Protein AF-A0A851I2E5-F1 (afdb_monomer_lite)

Structure (mmCIF, N/CA/C/O backbone):
data_AF-A0A851I2E5-F1
#
_entry.id   AF-A0A851I2E5-F1
#
loop_
_atom_site.group_PDB
_atom_site.id
_atom_site.type_symbol
_atom_site.label_atom_id
_atom_site.label_alt_id
_atom_site.label_comp_id
_atom_site.label_asym_id
_atom_site.label_entity_id
_atom_site.label_seq_id
_atom_site.pdbx_PDB_ins_code
_atom_site.Cartn_x
_atom_site.Cartn_y
_atom_site.Cartn_z
_atom_site.occupancy
_atom_site.B_iso_or_equiv
_atom_site.auth_seq_id
_atom_site.auth_comp_id
_atom_site.auth_asym_id
_atom_site.auth_atom_id
_atom_site.pdbx_PDB_model_num
ATOM 1 N N . MET A 1 1 ? 29.539 -14.306 -46.772 1.00 40.59 1 MET A N 1
ATOM 2 C CA . MET A 1 1 ? 28.581 -13.912 -45.721 1.00 40.59 1 MET A CA 1
ATOM 3 C C . MET A 1 1 ? 27.722 -15.133 -45.470 1.00 40.59 1 MET A C 1
ATOM 5 O O . MET A 1 1 ? 26.966 -15.495 -46.358 1.00 40.59 1 MET A O 1
ATOM 9 N N . THR A 1 2 ? 27.962 -15.868 -44.387 1.00 46.06 2 THR A N 1
ATOM 10 C CA . THR A 1 2 ? 27.135 -17.030 -44.041 1.00 46.06 2 THR A CA 1
ATOM 11 C C . THR A 1 2 ? 25.875 -16.509 -43.377 1.00 46.06 2 THR A C 1
ATOM 13 O O . THR A 1 2 ? 25.934 -15.989 -42.265 1.00 46.06 2 THR A O 1
ATOM 16 N N . ASP A 1 3 ? 24.771 -16.594 -44.106 1.00 57.91 3 ASP A N 1
ATOM 17 C CA . ASP A 1 3 ? 23.434 -16.376 -43.576 1.00 57.91 3 ASP A CA 1
ATOM 18 C C . ASP A 1 3 ? 23.132 -17.562 -42.652 1.00 57.91 3 ASP A C 1
ATOM 20 O O . ASP A 1 3 ? 22.821 -18.664 -43.104 1.00 57.91 3 ASP A O 1
ATOM 24 N N . SER A 1 4 ? 23.423 -17.399 -41.360 1.00 58.56 4 SER A N 1
ATOM 25 C CA . SER A 1 4 ? 23.238 -18.459 -40.373 1.00 58.56 4 SER A CA 1
ATOM 26 C C . SER A 1 4 ? 21.796 -18.401 -39.894 1.00 58.56 4 SER A C 1
ATOM 28 O O . SER A 1 4 ? 21.477 -17.696 -38.940 1.00 58.56 4 SER A O 1
ATOM 30 N N . THR A 1 5 ? 20.914 -19.113 -40.588 1.00 75.81 5 THR A N 1
ATOM 31 C CA . THR A 1 5 ? 19.541 -19.342 -40.136 1.00 75.81 5 THR A CA 1
ATOM 32 C C . THR A 1 5 ? 19.578 -20.153 -38.844 1.00 75.81 5 THR A C 1
ATOM 34 O O . THR A 1 5 ? 20.189 -21.223 -38.820 1.00 75.81 5 THR A O 1
ATOM 37 N N . MET A 1 6 ? 18.947 -19.640 -37.785 1.00 77.06 6 MET A N 1
ATOM 38 C CA . MET A 1 6 ? 18.770 -20.369 -36.526 1.00 77.06 6 MET A CA 1
ATOM 39 C C . MET A 1 6 ? 18.169 -21.747 -36.790 1.00 77.06 6 MET A C 1
ATOM 41 O O . MET A 1 6 ? 17.259 -21.906 -37.606 1.00 77.06 6 MET A O 1
ATOM 45 N N . THR A 1 7 ? 18.693 -22.748 -36.097 1.00 86.62 7 THR A N 1
ATOM 46 C CA . THR A 1 7 ? 18.119 -24.089 -36.106 1.00 86.62 7 THR A CA 1
ATOM 47 C C . THR A 1 7 ? 16.763 -24.091 -35.385 1.00 86.62 7 THR A C 1
ATOM 49 O O . THR A 1 7 ? 16.527 -23.252 -34.510 1.00 86.62 7 THR A O 1
ATOM 52 N N . PRO A 1 8 ? 15.867 -25.049 -35.687 1.00 86.62 8 PRO A N 1
ATOM 53 C CA . PRO A 1 8 ? 14.573 -25.153 -35.004 1.00 86.62 8 PRO A CA 1
ATOM 54 C C . PRO A 1 8 ? 14.691 -25.287 -33.475 1.00 86.62 8 PRO A C 1
ATOM 56 O O . PRO A 1 8 ? 13.841 -24.800 -32.732 1.00 86.62 8 PRO A O 1
ATOM 59 N N . GLU A 1 9 ? 15.761 -25.924 -32.996 1.00 85.06 9 GLU A N 1
ATOM 60 C CA . GLU A 1 9 ? 16.042 -26.083 -31.565 1.00 85.06 9 GLU A CA 1
ATOM 61 C C . GLU A 1 9 ? 16.456 -24.757 -30.914 1.00 85.06 9 GLU A C 1
ATOM 63 O O . GLU A 1 9 ? 15.997 -24.433 -29.817 1.00 85.06 9 GLU A O 1
ATOM 68 N N . GLU A 1 10 ? 17.270 -23.952 -31.603 1.00 84.12 10 GLU A N 1
ATOM 69 C CA . GLU A 1 10 ? 17.617 -22.602 -31.154 1.00 84.12 10 GLU A CA 1
ATOM 70 C C . 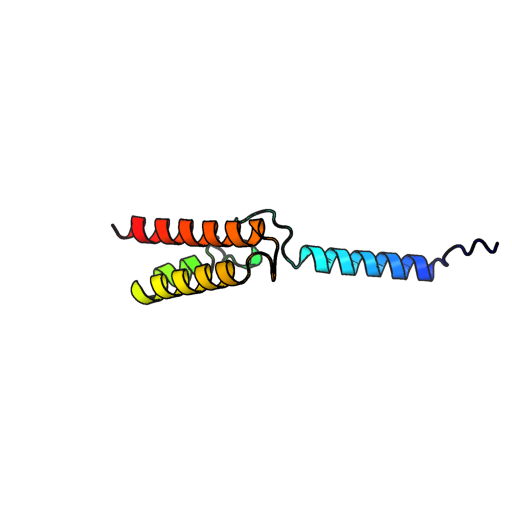GLU A 1 10 ? 16.379 -21.702 -31.136 1.00 84.12 10 GLU A C 1
ATOM 72 O O . GLU A 1 10 ? 16.170 -20.972 -30.171 1.00 84.12 10 GLU A O 1
ATOM 77 N N . GLU A 1 11 ? 15.516 -21.785 -32.149 1.00 85.12 11 GLU A N 1
ATOM 78 C CA . GLU A 1 11 ? 14.266 -21.019 -32.211 1.00 85.12 11 GLU A CA 1
ATOM 79 C C . GLU A 1 11 ? 13.321 -21.363 -31.050 1.00 85.12 11 GLU A C 1
ATOM 81 O O . GLU A 1 11 ? 12.764 -20.470 -30.402 1.00 85.12 11 GLU A O 1
ATOM 86 N N . GLN A 1 12 ? 13.214 -22.646 -30.701 1.00 87.75 12 GLN A N 1
ATOM 87 C CA . GLN A 1 12 ? 12.450 -23.079 -29.535 1.00 87.75 12 GLN A CA 1
ATOM 88 C C . GLN A 1 12 ? 13.067 -22.573 -28.222 1.00 87.75 12 GLN A C 1
ATOM 90 O O . GLN A 1 12 ? 12.341 -22.072 -27.359 1.00 87.75 12 GLN A O 1
ATOM 95 N N . ALA A 1 13 ? 14.392 -22.649 -28.074 1.00 85.88 13 ALA A N 1
ATOM 96 C CA . ALA A 1 13 ? 15.091 -22.151 -26.891 1.00 85.88 13 ALA A CA 1
ATOM 97 C C . ALA A 1 13 ? 14.918 -20.632 -26.714 1.00 85.88 13 ALA A C 1
ATOM 99 O O . ALA A 1 13 ? 14.675 -20.167 -25.596 1.00 85.88 13 ALA A O 1
ATOM 100 N N . TRP A 1 14 ? 14.973 -19.868 -27.808 1.00 82.06 14 TRP A N 1
ATOM 101 C CA . TRP A 1 14 ? 14.708 -18.429 -27.814 1.00 82.06 14 TRP A CA 1
ATOM 102 C C . TRP A 1 14 ? 13.254 -18.112 -27.461 1.00 82.06 14 TRP A C 1
ATOM 104 O O . TRP A 1 14 ? 13.019 -17.287 -26.581 1.00 82.06 14 TRP A O 1
ATOM 114 N N . SER A 1 15 ? 12.281 -18.828 -28.033 1.00 82.94 15 SER A N 1
ATOM 115 C CA . SER A 1 15 ? 10.863 -18.664 -27.680 1.00 82.94 15 SER A CA 1
ATOM 116 C C . SER A 1 15 ? 10.591 -18.964 -26.200 1.00 82.94 15 SER A C 1
ATOM 118 O O . SER A 1 15 ? 9.811 -18.274 -25.538 1.00 82.94 15 SER A O 1
ATOM 120 N N . GLU A 1 16 ? 11.232 -19.990 -25.636 1.00 84.56 16 GLU A N 1
ATOM 121 C CA . GLU A 1 16 ? 11.133 -20.280 -24.205 1.00 84.56 16 GLU A CA 1
ATOM 122 C C . GLU A 1 16 ? 11.814 -19.217 -23.340 1.00 84.56 16 GLU A C 1
ATOM 124 O O . GLU A 1 16 ? 11.292 -18.869 -22.279 1.00 84.56 16 GLU A O 1
ATOM 129 N N . ALA A 1 17 ? 12.961 -18.689 -23.771 1.00 77.88 17 ALA A N 1
ATOM 130 C CA . ALA A 1 17 ? 13.640 -17.595 -23.088 1.00 77.88 17 ALA A CA 1
ATOM 131 C C . ALA A 1 17 ? 12.783 -16.319 -23.085 1.00 77.88 17 ALA A C 1
ATOM 133 O O . ALA A 1 17 ? 12.641 -15.693 -22.036 1.00 77.88 17 ALA A O 1
ATOM 134 N N . GLU A 1 18 ? 12.131 -15.987 -24.200 1.00 76.75 18 GLU A N 1
ATOM 135 C CA . GLU A 1 18 ? 11.183 -14.873 -24.296 1.00 76.75 18 GLU A CA 1
ATOM 136 C C . GLU A 1 18 ? 9.978 -15.064 -23.374 1.00 76.75 18 GLU A C 1
ATOM 138 O O . GLU A 1 18 ? 9.623 -14.150 -22.634 1.00 76.75 18 GLU A O 1
ATOM 143 N N . LYS A 1 19 ? 9.393 -16.267 -23.322 1.00 74.94 19 LYS A N 1
ATOM 144 C CA . LYS A 1 19 ? 8.300 -16.578 -22.381 1.00 74.94 19 LYS A CA 1
ATOM 145 C C . LYS A 1 19 ? 8.747 -16.453 -20.925 1.00 74.94 19 LYS A C 1
ATOM 147 O O . LYS A 1 19 ? 7.999 -15.936 -20.099 1.00 74.94 19 LYS A O 1
ATOM 152 N N . ARG A 1 20 ? 9.963 -16.900 -20.590 1.00 68.88 20 ARG A N 1
ATOM 153 C CA . ARG A 1 20 ? 10.538 -16.734 -19.242 1.00 68.88 20 ARG A CA 1
ATOM 154 C C . ARG A 1 20 ? 10.749 -15.254 -18.915 1.00 68.88 20 ARG A C 1
ATOM 156 O O . ARG A 1 20 ? 10.414 -14.840 -17.809 1.00 68.88 20 ARG A O 1
ATOM 163 N N . MET A 1 21 ? 11.239 -14.462 -19.865 1.00 59.91 21 MET A N 1
ATOM 164 C CA . MET A 1 21 ? 11.411 -13.014 -19.717 1.00 59.91 21 MET A CA 1
ATOM 165 C C . MET A 1 21 ? 10.072 -12.277 -19.570 1.00 59.91 21 MET A C 1
ATOM 167 O O . MET A 1 21 ? 9.970 -11.412 -18.707 1.00 59.91 21 MET A O 1
ATOM 171 N N . ASP A 1 22 ? 9.033 -12.655 -20.322 1.00 64.56 22 ASP A N 1
ATOM 172 C CA . ASP A 1 22 ? 7.673 -12.105 -20.192 1.00 64.56 22 ASP A CA 1
ATOM 173 C C . ASP A 1 22 ? 7.054 -12.452 -18.829 1.00 64.56 22 ASP A C 1
ATOM 175 O O . ASP A 1 22 ? 6.481 -11.596 -18.158 1.00 64.56 22 ASP A O 1
ATOM 179 N N . ILE A 1 23 ? 7.246 -13.682 -18.341 1.00 58.97 23 ILE A N 1
ATOM 180 C CA . ILE A 1 23 ? 6.815 -14.081 -16.992 1.00 58.97 23 ILE A CA 1
ATOM 181 C C . ILE A 1 23 ? 7.559 -13.280 -15.912 1.00 58.97 23 ILE A C 1
ATOM 183 O O . ILE A 1 23 ? 6.946 -12.857 -14.931 1.00 58.97 23 ILE A O 1
ATOM 187 N N . ILE A 1 24 ? 8.865 -13.044 -16.076 1.00 51.97 24 ILE A N 1
ATOM 188 C CA . ILE A 1 24 ? 9.655 -12.216 -15.151 1.00 51.97 24 ILE A CA 1
ATOM 189 C C . ILE A 1 24 ? 9.181 -10.755 -15.188 1.00 51.97 24 ILE A C 1
ATOM 191 O O . ILE A 1 24 ? 9.015 -10.155 -14.127 1.00 51.97 24 ILE A O 1
ATOM 195 N N . ALA A 1 25 ? 8.898 -10.207 -16.373 1.00 51.66 25 ALA A N 1
ATOM 196 C CA . ALA A 1 25 ? 8.373 -8.852 -16.546 1.00 51.66 25 ALA A CA 1
ATOM 197 C C . ALA A 1 25 ? 6.967 -8.689 -15.939 1.00 51.66 25 ALA A C 1
ATOM 199 O O . ALA A 1 25 ? 6.696 -7.699 -15.262 1.00 51.66 25 ALA A O 1
ATOM 200 N N . ARG A 1 26 ? 6.093 -9.693 -16.089 1.00 48.25 26 ARG A N 1
ATOM 201 C CA . ARG A 1 26 ? 4.760 -9.731 -15.458 1.00 48.25 26 ARG A CA 1
ATOM 202 C C . ARG A 1 26 ? 4.815 -9.880 -13.939 1.00 48.25 26 ARG A C 1
ATOM 204 O O . ARG A 1 26 ? 3.947 -9.370 -13.239 1.00 48.25 26 ARG A O 1
ATOM 211 N N . ASN A 1 27 ? 5.835 -10.556 -13.410 1.00 46.34 27 ASN A N 1
ATOM 212 C CA . ASN A 1 27 ? 5.999 -10.776 -11.971 1.00 46.34 27 ASN A CA 1
ATOM 213 C C . ASN A 1 27 ? 6.538 -9.556 -11.205 1.00 46.34 27 ASN A C 1
ATOM 215 O O . ASN A 1 27 ? 6.702 -9.630 -9.985 1.00 46.34 27 ASN A O 1
ATOM 219 N N . GLY A 1 28 ? 6.802 -8.433 -11.877 1.00 45.88 28 GLY A N 1
ATOM 220 C CA . GLY A 1 28 ? 7.361 -7.258 -11.230 1.00 45.88 28 GLY A CA 1
ATOM 221 C C . GLY A 1 28 ? 6.986 -5.954 -11.913 1.00 45.88 28 GLY A C 1
ATOM 222 O O . GLY A 1 28 ? 7.748 -5.448 -12.725 1.00 45.88 28 GLY A O 1
ATOM 223 N N . ASN A 1 29 ? 5.909 -5.329 -11.430 1.00 50.47 29 ASN A N 1
ATOM 224 C CA . ASN A 1 29 ? 5.772 -3.871 -11.456 1.00 50.47 29 ASN A CA 1
ATOM 225 C C . ASN A 1 29 ? 5.608 -3.256 -12.866 1.00 50.47 29 ASN A C 1
ATOM 227 O O . ASN A 1 29 ? 6.394 -2.399 -13.278 1.00 50.47 29 ASN A O 1
ATOM 231 N N . ASP A 1 30 ? 4.548 -3.625 -13.586 1.00 49.72 30 ASP A N 1
ATOM 232 C CA . ASP A 1 30 ? 4.147 -3.020 -14.871 1.00 49.72 30 ASP A CA 1
ATOM 233 C C . ASP A 1 30 ? 3.678 -1.554 -14.748 1.00 49.72 30 ASP A C 1
ATOM 235 O O . ASP A 1 30 ? 3.586 -0.843 -15.746 1.00 49.72 30 ASP A O 1
ATOM 239 N N . GLY A 1 31 ? 3.484 -1.047 -13.525 1.00 48.44 31 GLY A N 1
ATOM 240 C CA . GLY A 1 31 ? 3.094 0.345 -13.280 1.00 48.44 31 GLY A CA 1
ATOM 241 C C . GLY A 1 31 ? 1.659 0.659 -13.696 1.00 48.44 31 GLY A C 1
ATOM 242 O O . GLY A 1 31 ? 1.284 1.826 -13.726 1.00 48.44 31 GLY A O 1
ATOM 243 N N . GLN A 1 32 ? 0.863 -0.361 -14.013 1.00 44.34 32 GLN A N 1
ATOM 244 C CA . GLN A 1 32 ? -0.565 -0.231 -14.241 1.00 44.34 32 GLN A CA 1
ATOM 245 C C . GLN A 1 32 ? -1.281 -0.855 -13.043 1.00 44.34 32 GLN A C 1
ATOM 247 O O . GLN A 1 32 ? -1.081 -2.017 -12.712 1.00 44.34 32 GLN A O 1
ATOM 252 N N . HIS A 1 33 ? -2.128 -0.046 -12.405 1.00 46.56 33 HIS A N 1
ATOM 253 C CA . HIS A 1 33 ? -2.984 -0.366 -11.258 1.00 46.56 33 HIS A CA 1
ATOM 254 C C . HIS A 1 33 ? -2.317 -0.338 -9.874 1.00 46.56 33 HIS A C 1
ATOM 256 O O . HIS A 1 33 ? -1.784 -1.328 -9.384 1.00 46.56 33 HIS A O 1
ATOM 262 N N . TYR A 1 34 ? -2.536 0.765 -9.151 1.00 59.25 34 TYR A N 1
ATOM 263 C CA . TYR A 1 34 ? -2.572 0.744 -7.680 1.00 59.25 34 TYR A CA 1
ATOM 264 C C . TYR A 1 34 ? -3.984 0.429 -7.171 1.00 59.25 34 TYR A C 1
ATOM 266 O O . TYR A 1 34 ? -4.456 0.999 -6.200 1.00 59.25 34 TYR A O 1
ATOM 274 N N . GLY A 1 35 ? -4.687 -0.473 -7.859 1.00 63.25 35 GLY A N 1
ATOM 275 C CA . GLY A 1 35 ? -5.750 -1.234 -7.215 1.00 63.25 35 GLY A CA 1
ATOM 276 C C . GLY A 1 35 ? -5.113 -2.354 -6.395 1.00 63.25 35 GLY A C 1
ATOM 277 O O . GLY A 1 35 ? -4.019 -2.819 -6.731 1.00 63.25 35 GLY A O 1
ATOM 278 N N . LYS A 1 36 ? -5.783 -2.817 -5.335 1.00 76.38 36 LYS A N 1
ATOM 279 C CA . LYS A 1 36 ? -5.328 -3.991 -4.573 1.00 76.38 36 LYS A CA 1
ATOM 280 C C . LYS A 1 36 ? -5.079 -5.138 -5.553 1.00 76.38 36 LYS A C 1
ATOM 282 O O . LYS A 1 36 ? -5.979 -5.504 -6.306 1.00 76.38 36 LYS A O 1
ATOM 287 N N . GLN A 1 37 ? -3.882 -5.720 -5.580 1.00 80.12 37 GLN A N 1
ATOM 288 C CA . GLN A 1 37 ? -3.638 -6.843 -6.488 1.00 80.12 37 GLN A CA 1
ATOM 289 C C . GLN A 1 37 ? -4.384 -8.082 -5.978 1.00 80.12 37 GLN A C 1
ATOM 291 O O . GLN A 1 37 ? -4.252 -8.388 -4.792 1.00 80.12 37 GLN A O 1
ATOM 296 N N . PRO A 1 38 ? -5.096 -8.841 -6.833 1.00 84.88 38 PRO A N 1
ATOM 297 C CA . PRO A 1 38 ? -5.900 -9.986 -6.395 1.00 84.88 38 PRO A CA 1
ATOM 298 C C . PRO A 1 38 ? -5.134 -11.016 -5.556 1.00 84.88 38 PRO A C 1
ATOM 300 O O . PRO A 1 38 ? -5.697 -11.622 -4.657 1.00 84.88 38 PRO A O 1
ATOM 303 N N . ARG A 1 39 ? -3.828 -11.191 -5.798 1.00 86.44 39 ARG A N 1
ATOM 304 C CA . ARG A 1 39 ? -2.986 -12.131 -5.039 1.00 86.44 39 ARG A CA 1
ATOM 305 C C . ARG A 1 39 ? -2.750 -11.719 -3.578 1.00 86.44 39 ARG A C 1
ATOM 307 O O . ARG A 1 39 ? -2.408 -12.573 -2.767 1.00 86.44 39 ARG A O 1
ATOM 314 N N . TYR A 1 40 ? -2.886 -10.435 -3.255 1.00 85.69 40 TYR A N 1
ATOM 315 C CA . TYR A 1 40 ? -2.763 -9.923 -1.885 1.00 85.69 40 TYR A CA 1
ATOM 316 C C . TYR A 1 40 ? -4.112 -9.761 -1.190 1.00 85.69 40 TYR A C 1
ATOM 318 O O . TYR A 1 40 ? -4.134 -9.361 -0.030 1.00 85.69 40 TYR A O 1
ATOM 326 N N . GLN A 1 41 ? -5.206 -10.043 -1.896 1.00 90.25 41 GLN A N 1
ATOM 327 C CA . GLN A 1 41 ? -6.549 -9.960 -1.354 1.00 90.25 41 GLN A CA 1
ATOM 328 C C . GLN A 1 41 ? -6.978 -11.301 -0.758 1.00 90.25 41 GLN A C 1
ATOM 330 O O . GLN A 1 41 ? -6.636 -12.372 -1.265 1.00 90.25 41 GLN A O 1
ATOM 335 N N . ASP A 1 42 ? -7.770 -11.231 0.301 1.00 90.25 42 ASP A N 1
ATOM 336 C CA . ASP A 1 42 ? -8.532 -12.349 0.823 1.00 90.25 42 ASP A CA 1
ATOM 337 C C . ASP A 1 42 ? -9.844 -12.553 0.035 1.00 90.25 42 ASP A C 1
ATOM 339 O O . ASP A 1 42 ? -10.144 -11.865 -0.944 1.00 90.25 42 ASP A O 1
ATOM 343 N N . ALA A 1 43 ? -10.666 -13.509 0.474 1.00 91.12 43 ALA A N 1
ATOM 344 C CA . ALA A 1 43 ? -11.952 -13.806 -0.161 1.00 91.12 43 ALA A CA 1
ATOM 345 C C . ALA A 1 43 ? -12.966 -12.641 -0.117 1.00 91.12 43 ALA A C 1
ATOM 347 O O . ALA A 1 43 ? -13.977 -12.691 -0.816 1.00 91.12 43 ALA A O 1
ATOM 348 N N . LYS A 1 44 ? -12.727 -11.616 0.708 1.00 89.62 44 LYS A N 1
ATOM 349 C CA . LYS A 1 44 ? -13.558 -10.411 0.836 1.00 89.62 44 LYS A CA 1
ATOM 350 C C . LYS A 1 44 ? -12.998 -9.229 0.043 1.00 89.62 44 LYS A C 1
ATOM 352 O O . LYS A 1 44 ? -13.610 -8.163 0.047 1.00 89.62 44 LYS A O 1
ATOM 357 N N . GLY A 1 45 ? -11.871 -9.408 -0.645 1.00 90.88 45 GLY A N 1
ATOM 358 C CA . GLY A 1 45 ? -11.184 -8.337 -1.361 1.00 90.88 45 GLY A CA 1
ATOM 359 C C . GLY A 1 45 ? -10.339 -7.436 -0.454 1.00 90.88 45 GLY A C 1
ATOM 360 O O . GLY A 1 45 ? -9.902 -6.363 -0.880 1.00 90.88 45 GLY A O 1
ATOM 361 N N . GLU A 1 46 ? -10.128 -7.840 0.799 1.00 91.12 46 GLU A N 1
ATOM 362 C CA . GLU A 1 46 ? -9.319 -7.109 1.766 1.00 91.12 46 GLU A CA 1
ATOM 363 C C . GLU A 1 46 ? -7.867 -7.563 1.670 1.00 91.12 46 GLU A C 1
ATOM 365 O O . GLU A 1 46 ? -7.585 -8.745 1.501 1.00 91.12 46 GLU A O 1
ATOM 370 N N . ASP A 1 47 ? -6.933 -6.629 1.778 1.00 93.69 47 ASP A N 1
ATOM 371 C CA . ASP A 1 47 ? -5.516 -6.948 1.871 1.00 93.69 47 ASP A C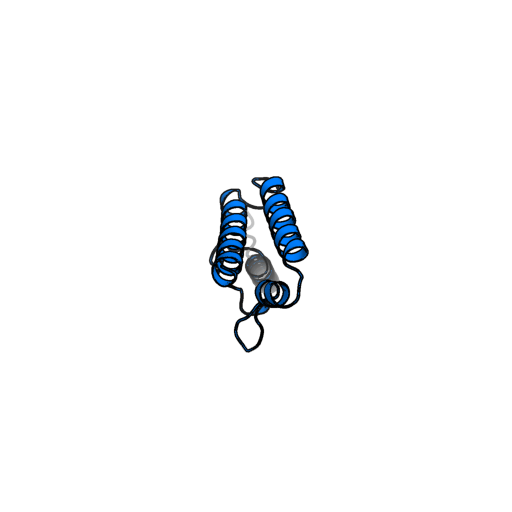A 1
ATOM 372 C C . ASP A 1 47 ? -4.994 -6.755 3.299 1.00 93.69 47 ASP A C 1
ATOM 374 O O . ASP A 1 47 ? -5.703 -6.336 4.221 1.00 93.69 47 ASP A O 1
ATOM 378 N N . TRP A 1 48 ? -3.704 -7.037 3.473 1.00 93.44 48 TRP A N 1
ATOM 379 C CA . TRP A 1 48 ? -3.034 -6.918 4.764 1.00 93.44 48 TRP A CA 1
ATOM 380 C C . TRP A 1 48 ? -3.188 -5.533 5.407 1.00 93.44 48 TRP A C 1
ATOM 382 O O . TRP A 1 48 ? -3.269 -5.437 6.627 1.00 93.44 48 TRP A O 1
ATOM 392 N N . ILE A 1 49 ? -3.216 -4.445 4.630 1.00 94.19 49 ILE A N 1
ATOM 393 C CA . ILE A 1 49 ? -3.307 -3.091 5.195 1.00 94.19 49 ILE A CA 1
ATOM 394 C C . ILE A 1 49 ? -4.699 -2.873 5.792 1.00 94.19 49 ILE A C 1
ATOM 396 O O . ILE A 1 49 ? -4.795 -2.235 6.841 1.00 94.19 49 ILE A O 1
ATOM 400 N N . ASP A 1 50 ? -5.755 -3.431 5.186 1.00 94.69 50 ASP A N 1
ATOM 401 C CA . ASP A 1 50 ? -7.101 -3.385 5.773 1.00 94.69 50 ASP A CA 1
ATOM 402 C C . ASP A 1 50 ? -7.142 -4.178 7.082 1.00 94.69 50 ASP A C 1
ATOM 404 O O . ASP A 1 50 ? -7.633 -3.692 8.101 1.00 94.69 50 ASP A O 1
ATOM 408 N N . GLU A 1 51 ? -6.591 -5.393 7.075 1.00 95.50 51 GLU A N 1
ATOM 409 C CA . GLU A 1 51 ? -6.529 -6.239 8.266 1.00 95.50 51 GLU A CA 1
ATOM 410 C C . GLU A 1 51 ? -5.737 -5.568 9.395 1.00 95.50 51 GLU A C 1
ATOM 412 O O . GLU A 1 51 ? -6.184 -5.525 10.546 1.00 95.50 51 GLU A O 1
ATOM 417 N N . PHE A 1 52 ? -4.589 -4.980 9.068 1.00 97.00 52 PHE A N 1
ATOM 418 C CA . PHE A 1 52 ? -3.745 -4.288 10.030 1.00 97.00 52 PHE A CA 1
ATOM 419 C C . PHE A 1 52 ? -4.414 -3.021 10.568 1.00 97.00 52 PHE A C 1
ATOM 421 O O . PHE A 1 52 ? -4.308 -2.736 11.757 1.00 97.00 52 PHE A O 1
ATOM 428 N N . ALA A 1 53 ? -5.166 -2.287 9.741 1.00 96.25 53 ALA A N 1
ATOM 429 C CA . ALA A 1 53 ? -5.936 -1.127 10.191 1.00 96.25 53 ALA A CA 1
ATOM 430 C C . ALA A 1 53 ? -6.996 -1.480 11.245 1.00 96.25 53 ALA A C 1
ATOM 432 O O . ALA A 1 53 ? -7.277 -0.654 12.121 1.00 96.25 53 ALA A O 1
ATOM 433 N N . ARG A 1 54 ? -7.581 -2.685 11.155 1.00 94.88 54 ARG A N 1
ATOM 434 C CA . ARG A 1 54 ? -8.584 -3.193 12.105 1.00 94.88 54 ARG A CA 1
ATOM 435 C C . ARG A 1 54 ? -7.976 -3.750 13.386 1.00 94.88 54 ARG A C 1
ATOM 437 O O . ARG A 1 54 ? -8.598 -3.644 14.438 1.00 94.88 54 ARG A O 1
ATOM 444 N N . THR A 1 55 ? -6.822 -4.401 13.285 1.00 96.38 55 THR A N 1
ATOM 445 C CA . THR A 1 55 ? -6.255 -5.201 14.383 1.00 96.38 55 THR A CA 1
ATOM 446 C C . THR A 1 55 ? -5.172 -4.475 15.175 1.00 96.38 55 THR A C 1
ATOM 448 O O . THR A 1 55 ? -5.031 -4.734 16.369 1.00 96.38 55 THR A O 1
ATOM 451 N N . ALA A 1 56 ? -4.429 -3.558 14.553 1.00 96.25 56 ALA A N 1
ATOM 452 C CA . ALA A 1 56 ? -3.387 -2.790 15.221 1.00 96.25 56 ALA A CA 1
ATOM 453 C C . ALA A 1 56 ? -3.957 -1.617 16.027 1.00 96.25 56 ALA A C 1
ATOM 455 O O . ALA A 1 56 ? -5.022 -1.066 15.730 1.00 96.25 56 ALA A O 1
ATOM 456 N N . THR A 1 57 ? -3.194 -1.160 17.018 1.00 97.38 57 THR A N 1
ATOM 457 C CA . THR A 1 57 ? -3.473 0.119 17.671 1.00 97.38 57 THR A CA 1
ATOM 458 C C . THR A 1 57 ? -3.335 1.276 16.677 1.00 97.38 57 THR A C 1
ATOM 460 O O . THR A 1 57 ? -2.674 1.191 15.635 1.00 97.38 57 THR A O 1
ATOM 463 N N . GLN A 1 58 ? -3.938 2.419 17.010 1.00 96.44 58 GLN A N 1
ATOM 464 C CA . GLN A 1 58 ? -3.862 3.603 16.152 1.00 96.44 58 GLN A CA 1
ATOM 465 C C . GLN A 1 58 ? -2.415 4.057 15.925 1.00 96.44 58 GLN A C 1
ATOM 467 O O . GLN A 1 58 ? -2.059 4.448 14.814 1.00 96.44 58 GLN A O 1
ATOM 472 N N . GLU A 1 59 ? -1.577 4.006 16.962 1.00 97.81 59 GLU A N 1
ATOM 473 C CA . GLU A 1 59 ? -0.181 4.434 16.875 1.00 97.81 59 GLU A CA 1
ATOM 474 C C . GLU A 1 59 ? 0.663 3.491 16.021 1.00 97.81 59 GLU A C 1
ATOM 476 O O . GLU A 1 59 ? 1.460 3.968 15.210 1.00 97.81 59 GLU A O 1
ATOM 481 N N . GLU A 1 60 ? 0.444 2.180 16.135 1.00 98.25 60 GLU A N 1
ATOM 482 C CA . GLU A 1 60 ? 1.098 1.175 15.294 1.00 98.25 60 GLU A CA 1
ATOM 483 C C . GLU A 1 60 ? 0.734 1.364 13.825 1.00 98.25 60 GLU A C 1
ATOM 485 O O . GLU A 1 60 ? 1.624 1.417 12.973 1.00 98.25 60 GLU A O 1
ATOM 490 N N . PHE A 1 61 ? -0.553 1.554 13.523 1.00 98.12 61 PHE A N 1
ATOM 491 C CA . PHE A 1 61 ? -0.998 1.797 12.155 1.00 98.12 61 PHE A CA 1
ATOM 492 C C . PHE A 1 61 ? -0.374 3.075 11.579 1.00 98.12 61 PHE A C 1
ATOM 494 O O . PHE A 1 61 ? 0.252 3.047 10.518 1.00 98.12 61 PHE A O 1
ATOM 501 N N . ARG A 1 62 ? -0.448 4.193 12.316 1.00 98.12 62 ARG A N 1
ATOM 502 C CA . ARG A 1 62 ? 0.180 5.465 11.917 1.00 98.12 62 ARG A CA 1
ATOM 503 C C . ARG A 1 62 ? 1.695 5.316 11.736 1.00 98.12 62 ARG A C 1
ATOM 505 O O . ARG A 1 62 ? 2.275 5.902 10.822 1.00 98.12 62 ARG A O 1
ATOM 512 N N . GLY A 1 63 ? 2.348 4.533 12.594 1.00 98.38 63 GLY A N 1
ATOM 513 C CA . GLY A 1 63 ? 3.766 4.192 12.489 1.00 98.38 63 GLY A CA 1
ATOM 514 C C . GLY A 1 63 ? 4.092 3.431 11.206 1.00 98.38 63 GLY A C 1
ATOM 515 O O . GLY A 1 63 ? 5.004 3.830 10.478 1.00 98.38 63 GLY A O 1
ATOM 516 N N . ALA A 1 64 ? 3.318 2.393 10.891 1.00 98.06 64 ALA A N 1
ATOM 517 C CA . ALA A 1 64 ? 3.483 1.589 9.684 1.00 98.06 64 ALA A CA 1
ATOM 518 C C . ALA A 1 64 ? 3.294 2.415 8.402 1.00 98.06 64 ALA A C 1
ATOM 520 O O . ALA A 1 64 ? 4.093 2.279 7.467 1.00 98.06 64 ALA A O 1
ATOM 521 N N . MET A 1 65 ? 2.304 3.315 8.378 1.00 97.94 65 MET A N 1
ATOM 522 C CA . MET A 1 65 ? 2.083 4.235 7.257 1.00 97.94 65 MET A CA 1
ATOM 523 C C . MET A 1 65 ? 3.285 5.168 7.061 1.00 97.94 65 MET A C 1
ATOM 525 O O . MET A 1 65 ? 3.874 5.195 5.978 1.00 97.94 65 MET A O 1
ATOM 529 N N . ARG A 1 66 ? 3.735 5.859 8.122 1.00 98.38 66 ARG A N 1
ATOM 530 C CA . ARG A 1 66 ? 4.912 6.751 8.068 1.00 98.38 66 ARG A CA 1
ATOM 531 C C . ARG A 1 66 ? 6.166 6.031 7.583 1.00 98.38 66 ARG A C 1
ATOM 533 O O . ARG A 1 66 ? 6.863 6.535 6.702 1.00 98.38 66 ARG A O 1
ATOM 540 N N . PHE A 1 67 ? 6.460 4.862 8.152 1.00 98.00 67 PHE A N 1
ATOM 541 C CA . PHE A 1 67 ? 7.639 4.084 7.779 1.00 98.00 67 PHE A CA 1
ATOM 542 C C . PHE A 1 67 ? 7.587 3.665 6.306 1.00 98.00 67 PHE A C 1
ATOM 544 O O . PHE A 1 67 ? 8.573 3.801 5.579 1.00 98.00 67 PHE A O 1
ATOM 551 N N . THR A 1 68 ? 6.429 3.194 5.845 1.00 95.88 68 THR A N 1
ATOM 552 C CA . THR A 1 68 ? 6.267 2.687 4.482 1.00 95.88 68 THR A CA 1
ATOM 553 C C . THR A 1 68 ? 6.325 3.797 3.436 1.00 95.88 68 THR A C 1
ATOM 555 O O . THR A 1 68 ? 7.050 3.652 2.450 1.00 95.88 68 THR A O 1
ATOM 558 N N . ILE A 1 69 ? 5.669 4.933 3.682 1.00 96.50 69 ILE A N 1
ATOM 559 C CA . ILE A 1 69 ? 5.775 6.130 2.835 1.00 96.50 69 ILE A CA 1
ATOM 560 C C . ILE A 1 69 ? 7.231 6.619 2.796 1.00 96.50 69 ILE A C 1
ATOM 562 O O . ILE A 1 69 ? 7.795 6.819 1.720 1.00 96.50 69 ILE A O 1
ATOM 566 N N . GLY A 1 70 ? 7.896 6.715 3.954 1.00 96.50 70 GLY A N 1
ATOM 567 C CA . GLY A 1 70 ? 9.307 7.104 4.043 1.00 96.50 70 GLY A CA 1
ATOM 568 C C . GLY A 1 70 ? 10.248 6.166 3.275 1.00 96.50 70 GLY A C 1
ATOM 569 O O . GLY A 1 70 ? 11.191 6.622 2.626 1.00 96.50 70 GLY A O 1
ATOM 570 N N . LYS A 1 71 ? 9.978 4.856 3.290 1.00 95.50 71 LYS A N 1
ATOM 571 C CA . LYS A 1 71 ? 10.711 3.850 2.505 1.00 95.50 71 LYS A CA 1
ATOM 572 C C . LYS A 1 71 ? 10.606 4.118 1.000 1.00 95.50 71 LYS A C 1
ATOM 574 O O . LYS A 1 71 ? 11.634 4.040 0.328 1.00 95.50 71 LYS A O 1
ATOM 579 N N . TYR A 1 72 ? 9.416 4.418 0.475 1.00 94.50 72 TYR A N 1
ATOM 580 C CA . TYR A 1 72 ? 9.232 4.716 -0.953 1.00 94.50 72 TYR A CA 1
ATOM 581 C C . TYR A 1 72 ? 9.857 6.055 -1.345 1.00 94.50 72 TYR A C 1
ATOM 583 O O . TYR A 1 72 ? 10.622 6.095 -2.306 1.00 94.50 72 TYR A O 1
ATOM 591 N N . ASN A 1 73 ? 9.689 7.094 -0.523 1.00 94.50 73 ASN A N 1
ATOM 592 C CA . ASN A 1 73 ? 10.361 8.386 -0.695 1.00 94.50 73 ASN A CA 1
ATOM 593 C C . ASN A 1 73 ? 11.889 8.222 -0.853 1.00 94.50 73 ASN A C 1
ATOM 595 O O . ASN A 1 73 ? 12.511 8.766 -1.759 1.00 94.50 73 ASN A O 1
ATOM 599 N N . ARG A 1 74 ? 12.522 7.379 -0.024 1.00 93.00 74 ARG A N 1
ATOM 600 C CA . ARG A 1 74 ? 13.975 7.124 -0.101 1.00 93.00 74 ARG A CA 1
ATOM 601 C C . ARG A 1 74 ? 14.426 6.349 -1.346 1.00 93.00 74 ARG A C 1
ATOM 603 O O . ARG A 1 74 ? 15.621 6.370 -1.655 1.00 93.00 74 ARG A O 1
ATOM 610 N N . ARG A 1 75 ? 13.517 5.628 -2.009 1.00 91.38 75 ARG A N 1
ATOM 611 C CA . ARG A 1 75 ? 13.790 4.792 -3.193 1.00 91.38 75 ARG A CA 1
ATOM 612 C C . ARG A 1 75 ? 13.504 5.486 -4.519 1.00 91.38 75 ARG A C 1
ATOM 614 O O . ARG A 1 75 ? 13.963 4.979 -5.543 1.00 91.38 75 ARG A O 1
ATOM 621 N N . MET A 1 76 ? 12.796 6.614 -4.489 1.00 84.88 76 MET A N 1
ATOM 622 C CA . MET A 1 76 ? 12.457 7.417 -5.663 1.00 84.88 76 MET A CA 1
ATOM 623 C C . MET A 1 76 ? 13.671 7.640 -6.570 1.00 84.88 76 MET A C 1
ATOM 625 O O . MET A 1 76 ? 14.704 8.141 -6.120 1.00 84.88 76 MET A O 1
ATOM 629 N N . GLY A 1 77 ? 13.551 7.227 -7.836 1.00 77.06 77 GLY A N 1
ATOM 630 C CA . GLY A 1 77 ? 14.601 7.373 -8.848 1.00 77.06 77 GLY A CA 1
ATOM 631 C C . GLY A 1 77 ? 15.843 6.499 -8.631 1.00 77.06 77 GLY A C 1
ATOM 632 O O . GLY A 1 77 ? 16.861 6.730 -9.277 1.00 77.06 77 GLY A O 1
ATOM 633 N N . LYS A 1 78 ? 15.794 5.525 -7.708 1.00 83.06 78 LYS A N 1
ATOM 634 C CA . LYS A 1 78 ? 16.902 4.593 -7.422 1.00 83.06 78 LYS A CA 1
ATOM 635 C C . LYS A 1 78 ? 16.530 3.139 -7.667 1.00 83.06 78 LYS A C 1
ATOM 637 O O . LYS A 1 78 ? 17.291 2.423 -8.305 1.00 83.06 78 LYS A O 1
ATOM 642 N N . LYS A 1 79 ? 15.417 2.684 -7.083 1.00 79.62 79 LYS A N 1
ATOM 643 C CA . LYS A 1 79 ? 14.989 1.278 -7.168 1.00 79.62 79 LYS A CA 1
ATOM 644 C C . LYS A 1 79 ? 13.981 1.062 -8.290 1.00 79.62 79 LYS A C 1
ATOM 646 O O . LYS A 1 79 ? 14.129 0.129 -9.065 1.00 79.62 79 LYS A O 1
ATOM 651 N N . ASP A 1 80 ? 12.963 1.907 -8.313 1.00 77.44 80 ASP A N 1
ATOM 652 C CA . ASP A 1 80 ? 11.911 1.934 -9.318 1.00 77.44 80 ASP A CA 1
ATOM 653 C C . ASP A 1 80 ? 11.861 3.337 -9.942 1.00 77.44 80 ASP A C 1
ATOM 655 O O . ASP A 1 80 ? 12.501 4.282 -9.457 1.00 77.44 80 ASP A O 1
ATOM 659 N N . ASP A 1 81 ? 11.076 3.461 -11.010 1.00 85.69 81 ASP A N 1
ATOM 660 C CA . ASP A 1 81 ? 10.761 4.741 -11.635 1.00 85.69 81 ASP A CA 1
ATOM 661 C C . ASP A 1 81 ? 10.176 5.749 -10.625 1.00 85.69 81 ASP A C 1
ATOM 663 O O . ASP A 1 81 ? 9.437 5.385 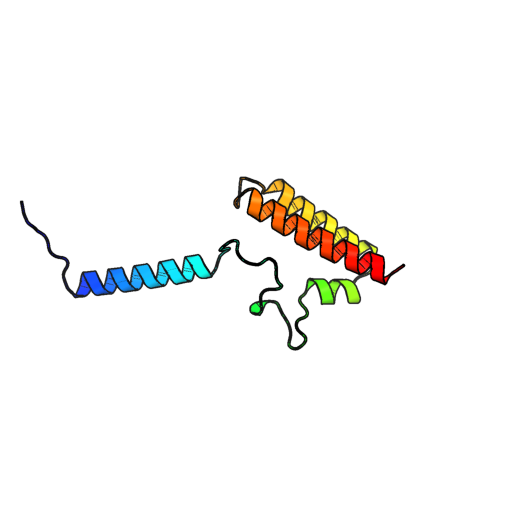-9.703 1.00 85.69 81 ASP A O 1
ATOM 667 N N . LEU A 1 82 ? 10.519 7.029 -10.810 1.00 88.06 82 LEU A N 1
ATOM 668 C CA . LEU A 1 82 ? 10.103 8.130 -9.941 1.00 88.06 82 LEU A CA 1
ATOM 669 C C . LEU A 1 82 ? 8.582 8.167 -9.762 1.00 88.06 82 LEU A C 1
ATOM 671 O O . LEU A 1 82 ? 8.107 8.236 -8.629 1.00 88.06 82 LEU A O 1
ATOM 675 N N . ILE A 1 83 ? 7.830 8.111 -10.865 1.00 88.19 83 ILE A N 1
ATOM 676 C CA . ILE A 1 83 ? 6.370 8.210 -10.841 1.00 88.19 83 ILE A CA 1
ATOM 677 C C . ILE A 1 83 ? 5.786 6.999 -10.122 1.00 88.19 83 ILE A C 1
ATOM 679 O O . ILE A 1 83 ? 4.933 7.169 -9.254 1.00 88.19 83 ILE A O 1
ATOM 683 N N . LYS A 1 84 ? 6.322 5.797 -10.367 1.00 84.12 84 LYS A N 1
ATOM 684 C CA . LYS A 1 84 ? 5.858 4.579 -9.686 1.00 84.12 84 LYS A CA 1
ATOM 685 C C . LYS A 1 84 ? 6.006 4.669 -8.165 1.00 84.12 84 LYS A C 1
ATOM 687 O O . LYS A 1 84 ? 5.092 4.311 -7.428 1.00 84.12 84 LYS A O 1
ATOM 692 N N . GLU A 1 85 ? 7.134 5.160 -7.659 1.00 89.44 85 GLU A N 1
ATOM 693 C CA . GLU A 1 85 ? 7.301 5.313 -6.206 1.00 89.44 85 GLU A CA 1
ATOM 694 C C . GLU A 1 85 ? 6.385 6.409 -5.627 1.00 89.44 85 GLU A C 1
ATOM 696 O O . GLU A 1 85 ? 5.885 6.253 -4.511 1.00 89.44 85 GLU A O 1
ATOM 701 N N . ILE A 1 86 ? 6.107 7.481 -6.383 1.00 90.62 86 ILE A N 1
ATOM 702 C CA . ILE A 1 86 ? 5.143 8.525 -5.993 1.00 90.62 86 ILE A CA 1
ATOM 703 C C . ILE A 1 86 ? 3.722 7.964 -5.912 1.00 90.62 86 ILE A C 1
ATOM 705 O O . ILE A 1 86 ? 3.013 8.228 -4.942 1.00 90.62 86 ILE A O 1
ATOM 709 N N . GLU A 1 87 ? 3.301 7.166 -6.888 1.00 88.88 87 GLU A N 1
ATOM 710 C CA . GLU A 1 87 ? 1.961 6.584 -6.898 1.00 88.88 87 GLU A CA 1
ATOM 711 C C . GLU A 1 87 ? 1.752 5.569 -5.768 1.00 88.88 87 GLU A C 1
ATOM 713 O O . GLU A 1 87 ? 0.685 5.567 -5.156 1.00 88.88 87 GLU A O 1
ATOM 718 N N . LYS A 1 88 ? 2.782 4.792 -5.399 1.00 88.94 88 LYS A N 1
ATOM 719 C CA . LYS A 1 88 ? 2.742 3.979 -4.170 1.00 88.94 88 LYS A CA 1
ATOM 720 C C . LYS A 1 88 ? 2.531 4.853 -2.940 1.00 88.94 88 LYS A C 1
ATOM 722 O O . LYS A 1 88 ? 1.695 4.537 -2.105 1.00 88.94 88 LYS A O 1
ATOM 727 N N . MET A 1 89 ? 3.268 5.957 -2.802 1.00 92.81 89 MET A N 1
ATOM 728 C CA . MET A 1 89 ? 3.059 6.863 -1.666 1.00 92.81 89 MET A CA 1
ATOM 729 C C . M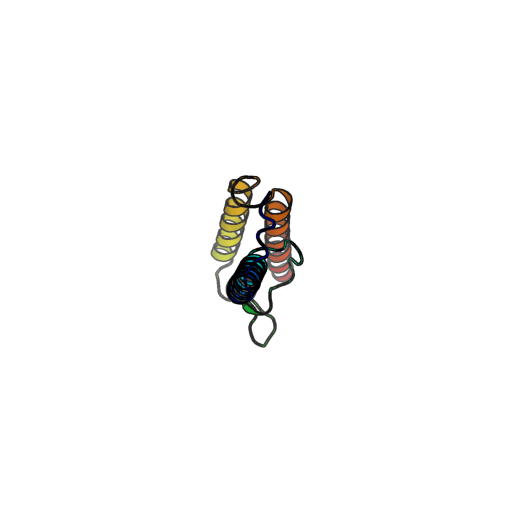ET A 1 89 ? 1.638 7.437 -1.644 1.00 92.81 89 MET A C 1
ATOM 731 O O . MET A 1 89 ? 1.062 7.531 -0.563 1.00 92.81 89 MET A O 1
ATOM 735 N N . ARG A 1 90 ? 1.067 7.781 -2.810 1.00 93.25 90 ARG A N 1
ATOM 736 C CA . ARG A 1 90 ? -0.325 8.241 -2.927 1.00 93.25 90 ARG A CA 1
ATOM 737 C C . ARG A 1 90 ? -1.305 7.201 -2.381 1.00 93.25 90 ARG A C 1
ATOM 739 O O . ARG A 1 90 ? -2.089 7.561 -1.511 1.00 93.25 90 ARG A O 1
ATOM 746 N N . ASP A 1 91 ? -1.208 5.944 -2.816 1.00 91.56 91 ASP A N 1
ATOM 747 C CA . ASP A 1 91 ? -2.070 4.849 -2.334 1.00 91.56 91 ASP A CA 1
ATOM 748 C C . ASP A 1 91 ? -2.015 4.715 -0.800 1.00 91.56 91 ASP A C 1
ATOM 750 O O . ASP A 1 91 ? -3.037 4.773 -0.118 1.00 91.56 91 ASP A O 1
ATOM 754 N N . TYR A 1 92 ? -0.812 4.669 -0.215 1.00 94.12 92 TYR A N 1
ATOM 755 C CA . TYR A 1 92 ? -0.670 4.604 1.247 1.00 94.12 92 TYR A CA 1
ATOM 756 C C . TYR A 1 92 ? -1.246 5.837 1.967 1.00 94.12 92 TYR A C 1
ATOM 758 O O . TYR A 1 92 ? -1.822 5.698 3.047 1.00 94.12 92 TYR A O 1
ATOM 766 N N . CYS A 1 93 ? -1.107 7.039 1.400 1.00 96.00 93 CYS A N 1
ATOM 767 C CA . CYS A 1 93 ? -1.703 8.255 1.960 1.00 96.00 93 CYS A CA 1
ATOM 768 C C . CYS A 1 93 ? -3.238 8.232 1.900 1.00 96.00 93 CYS A C 1
ATOM 770 O O . CYS A 1 93 ? -3.884 8.608 2.878 1.00 96.00 93 CYS A O 1
ATOM 772 N N . GLU A 1 94 ? -3.819 7.798 0.781 1.00 94.62 94 GLU A N 1
ATOM 773 C CA . GLU A 1 94 ? -5.271 7.701 0.591 1.00 94.62 94 GLU A CA 1
ATOM 774 C C . GLU A 1 94 ? -5.881 6.703 1.577 1.00 94.62 94 GLU A C 1
ATOM 776 O O . GLU A 1 94 ? -6.813 7.044 2.307 1.00 94.62 94 GLU A O 1
ATOM 781 N N . ARG A 1 95 ? -5.278 5.521 1.709 1.00 93.44 95 ARG A N 1
ATOM 782 C CA . ARG A 1 95 ? -5.735 4.498 2.656 1.00 93.44 95 ARG A CA 1
ATOM 783 C C . ARG A 1 95 ? -5.588 4.931 4.108 1.00 93.44 95 ARG A C 1
ATOM 785 O O . ARG A 1 95 ? -6.458 4.655 4.932 1.00 93.44 95 ARG A O 1
ATOM 792 N N . TRP A 1 96 ? -4.516 5.650 4.441 1.00 96.62 96 TRP A N 1
ATOM 793 C CA . TRP A 1 96 ? -4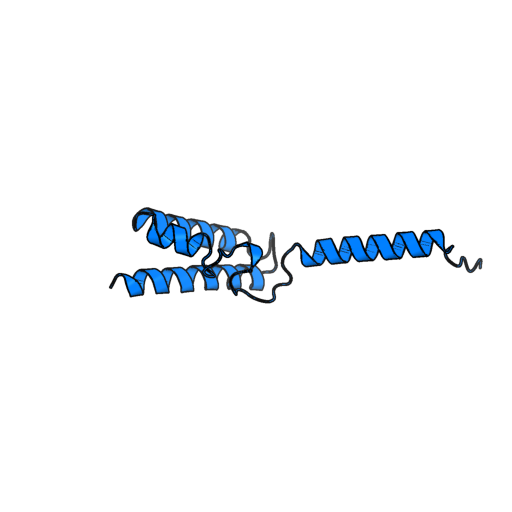.384 6.237 5.773 1.00 96.62 96 TRP A CA 1
ATOM 794 C C . TRP A 1 96 ? -5.499 7.261 6.033 1.00 96.62 96 TRP A C 1
ATOM 796 O O . TRP A 1 96 ? -6.152 7.209 7.076 1.00 96.62 96 TRP A O 1
ATOM 806 N N . LEU A 1 97 ? -5.777 8.147 5.075 1.00 96.12 97 LEU A N 1
ATOM 807 C CA . LEU A 1 97 ? -6.850 9.130 5.193 1.00 96.12 97 LEU A CA 1
ATOM 808 C C . LEU A 1 97 ? -8.222 8.472 5.404 1.00 96.12 97 LEU A C 1
ATOM 810 O O . LEU A 1 97 ? -8.982 8.933 6.253 1.00 96.12 97 LEU A O 1
ATOM 814 N N . GLU A 1 98 ? -8.544 7.412 4.662 1.00 95.31 98 GLU A N 1
ATOM 815 C CA . GLU A 1 98 ? -9.796 6.659 4.821 1.00 95.31 98 GLU A CA 1
ATOM 816 C C . GLU A 1 98 ? -9.952 6.093 6.235 1.00 95.31 98 GLU A C 1
ATOM 818 O O . GLU A 1 98 ? -11.002 6.262 6.860 1.00 95.31 98 GLU A O 1
ATOM 823 N N . VAL A 1 99 ? -8.887 5.494 6.773 1.00 95.75 99 VAL A N 1
ATOM 824 C CA . VAL A 1 99 ? -8.890 4.933 8.128 1.00 95.75 99 VAL A CA 1
ATOM 825 C C . VAL A 1 99 ? -9.088 6.019 9.189 1.00 95.75 99 VAL A C 1
ATOM 827 O O . VAL A 1 99 ? -9.854 5.813 10.125 1.00 95.75 99 VAL A O 1
ATOM 830 N N . GLU A 1 100 ? -8.439 7.181 9.071 1.00 96.62 100 GLU A N 1
ATOM 831 C CA . GLU A 1 100 ? -8.624 8.275 10.042 1.00 96.62 100 GLU A CA 1
ATOM 832 C C . GLU A 1 100 ? -10.013 8.926 9.918 1.00 96.62 100 GLU A C 1
ATOM 834 O O . GLU A 1 100 ? -10.625 9.260 10.933 1.00 96.62 100 GLU A O 1
ATOM 839 N N . LYS A 1 101 ? -10.562 9.041 8.700 1.00 96.00 101 LYS A N 1
ATOM 840 C CA . LYS A 1 101 ? -11.942 9.511 8.482 1.00 96.00 101 LYS A CA 1
ATOM 841 C C . LYS A 1 101 ? -12.968 8.593 9.137 1.00 96.00 101 LYS A C 1
ATOM 843 O O . LYS A 1 101 ? -13.900 9.088 9.751 1.00 96.00 101 LYS A O 1
ATOM 848 N N . ALA A 1 102 ? -12.788 7.277 9.041 1.00 93.38 102 ALA A N 1
ATOM 849 C CA . ALA A 1 102 ? -13.684 6.301 9.661 1.00 93.38 102 ALA A CA 1
ATOM 850 C C . ALA A 1 102 ? -13.617 6.289 11.203 1.00 93.38 102 ALA A C 1
ATOM 852 O O . ALA A 1 102 ? -14.446 5.651 11.848 1.00 93.38 102 ALA A O 1
ATOM 853 N N . ARG A 1 103 ? -12.619 6.960 11.794 1.00 86.56 103 ARG A N 1
ATOM 854 C CA . ARG A 1 103 ? -12.416 7.076 13.247 1.00 86.56 103 ARG A CA 1
ATOM 855 C C . ARG A 1 103 ? -12.927 8.397 13.832 1.00 86.56 103 ARG A C 1
ATOM 857 O O . ARG A 1 103 ? -12.911 8.529 15.055 1.00 86.56 103 ARG A O 1
ATOM 864 N N . THR A 1 104 ? -13.292 9.358 12.982 1.00 70.62 104 THR A N 1
ATOM 865 C CA . THR A 1 104 ? -13.803 10.681 13.381 1.00 70.62 104 THR A CA 1
ATOM 866 C C . THR A 1 104 ? -15.317 10.631 13.523 1.00 70.62 104 THR A C 1
ATOM 868 O O . THR A 1 104 ? -15.822 11.193 14.517 1.00 70.62 104 THR A O 1
#

Secondary structure (DSSP, 8-state):
----PPPHHHHHHHHHHHHHHHHHHHTS--S---SPPGGG--TTS--HHHHHHHHS-HHHHHHHHHHHHHHHHHHBTTTB-HHHHHHHHHHHHHHHHHHHHTT-

InterPro domains:
  IPR021739 SaV-like [PF11753] (40-93)

Radius of gyration: 20.99 Å; chains: 1; bounding box: 42×37×63 Å

pLDDT: mean 82.95, std 16.19, range [40.59, 98.38]

Organism: NCBI:txid1033846

Sequence (104 aa):
MTDSTMTPEEEQAWSEAEKRMDIIARNGNDGQHYGKQPRYQDAKGEDWIDEFARTATQEEFRGAMRFTIGKYNRRMGKKDDLIKEIEKMRDYCERWLEVEKART

Foldseek 3Di:
DDPDDDDPVRVVVVVVVVVVVVVVVVVDCPVPDPQQDPVQADPVRDGPLNVCLVPPDPVVNVVVLVVQLVVLVVCQPPPDDNVSSVVVNVSSVVSNVVSVVVVD

=== Feature glossary ===
Feature key, reading from the visual/contextual features back to the raw sequence:

Rendered structure images. Structure images are PyMOL renders from six orthogonal camera directions. Cartoon representation draws helices as coils and strands as arrows; sticks shows the backbone as bonds; surface shows the solvent-excluded envelope. Rainbow coloring maps sequence position to hue (blue→red, N→C); chain coloring assigns a distinct color per polypeptide.

Contact-map, Ramachandran, and PAE plots. Three diagnostic plots accompany the record. The Cα contact map visualizes the tertiary structure as a 2D adjacency matrix (8 Å cutoff, sequence-local contacts suppressed). The Ramachandran plot shows the distribution of backbone (φ, ψ) torsions, with points in the α and β basins reflecting secondary structure content. The PAE plot shows AlphaFold's inter-residue confidence as a color matrix.

InterPro / GO / CATH / organism. The annotation block draws on four external resources. InterPro: which protein families and domains the sequence belongs to. GO: standardized terms for what the protein does, what process it participates in, and where in the cell it acts. CATH: which structural fold it has in the CATH hierarchy. Organism: the species of origin.

Nearest PDB structures. Structural nearest neighbors (via Foldseek easy-search vs the PDB). Reported per hit: target PDB id, E-value, and alignment TM-score. A TM-score above ~0.5 is the conventional threshold for 'same fold'.

Predicted aligned error. Predicted aligned error is AlphaFold's pairwise confidence. Unlike pLDDT (per-residue), PAE is per-residue-pair and captures whether two parts of the structure are correctly placed relative to each other. Units are ångströms of expected positional error.

Solvent-accessible surface area. SASA measures how much of the protein is reachable by solvent. It is computed by rolling a water-sized probe over the atomic surface and summing the exposed area (Å²). Per-residue SASA distinguishes core (buried, low SASA) from surface (exposed, high SASA) residues; total SASA is a whole-molecule size measure.
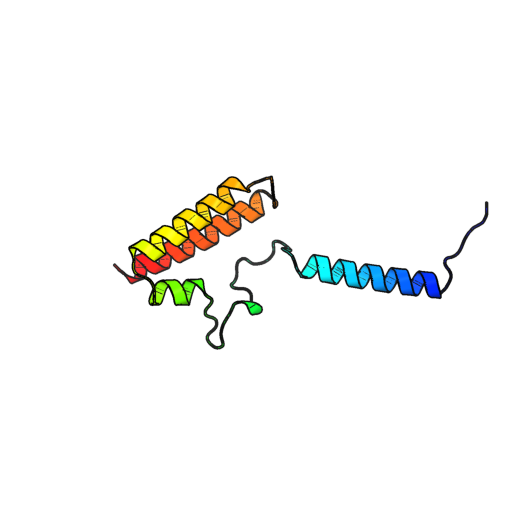
B-factor. Crystallographic B-factors measure how much each atom's electron density is smeared out, in Å². They rise in mobile loops and surface residues and fall in the buried interior. In AlphaFold models this column is repurposed to hold pLDDT instead.

pLDDT. For AlphaFold models, the B-factor field carries pLDDT — the model's own estimate of local accuracy on a 0–100 scale. Regions with pLDDT<50 should be treated as essentially unmodeled; they often correspond to intrinsically disordered segments.

Backbone torsions (φ/ψ). φ (phi) and ψ (psi) are the two rotatable backbone dihedrals per residue: φ is the C(i-1)–N–Cα–C torsion, ψ is the N–Cα–C–N(i+1) torsion, both in degrees on (−180°, 180°]. α-helical residues cluster near (−60°, −45°); β-strand residues near (−120°, +130°). A Ramachandran plot is simply a scatter of (φ, ψ) for every residue.

Radius of gyration, Cα contacts, bounding box. Radius of gyration (Rg) is the root-mean-square distance of Cα atoms from their centroid — a single number for overall size and compactness. A globular domain of N residues has Rg ≈ 2.2·N^0.38 Å; an extended or disordered chain has a much larger Rg. The Cα contact count is the number of residue pairs whose Cα atoms are within 8 Å and are more than four positions apart in sequence — a standard proxy for tertiary packing density. The bounding box is the smallest axis-aligned box enclosing all Cα atoms.

Secondary structure (3-state, P-SEA). Three-state secondary structure (P-SEA) collapses the eight DSSP classes into helix (a), strand (b), and coil (c). P-SEA assigns these from Cα geometry alone — distances and angles — without requiring backbone oxygens, so it works on any Cα trace.

Secondary structure (8-state, DSSP). Secondary structure is the local, repeating backbone conformation. DSSP classifies it into eight states by reading the hydrogen-bond network: three helix types (H, G, I), two β types (E, B), two non-regular types (T, S), and unstructured coil (-).

Foldseek 3Di. The Foldseek 3Di string encodes local tertiary geometry as a 20-letter alphabet — one character per residue — derived from the relative positions of nearby Cα atoms. Unlike the amino-acid sequence, 3Di is a direct function of the 3D structure, so two proteins with the same fold have similar 3Di strings even at low sequence identity.

mmCIF coordinates. Structure coordinates are given as an mmCIF _atom_site loop: one row per atom with element, residue name, chain id, sequence number, and x/y/z position in Å. Only the four main-chain atoms per residue are included here; side chains are omitted to keep the record compact.

Sequence. This is the polypeptide sequence — one letter per residue, N-terminus first. Length ranges from a few dozen residues for small domains to over a thousand for large multi-domain proteins.